Protein AF-A0A938UXB9-F1 (afdb_monomer)

pLDDT: mean 84.14, std 17.18, range [42.06, 98.12]

Mean predicted aligned error: 6.91 Å

Solvent-accessible surface area (backbone atoms only — not comparable to full-atom values): 6652 Å² total; per-residue (Å²): 112,66,73,59,50,44,55,48,51,19,50,46,46,25,49,53,47,43,47,51,35,59,76,69,68,51,52,72,68,53,43,50,50,44,41,55,27,19,51,29,45,16,51,20,39,40,45,45,50,51,41,51,58,50,54,54,49,43,63,76,65,43,94,83,66,59,85,73,70,54,81,80,52,98,43,58,38,66,74,60,34,59,69,54,34,51,52,51,24,50,53,30,34,50,55,28,44,60,67,44,53,92,58,57,74,83,45,46,69,60,46,50,52,41,49,49,54,64,69,55,93,123

Nearest PDB structures (foldseek):
  4llt-assembly1_B  TM=8.461E-01  e=3.048E-04  Roseobacter denitrificans OCh 114
  4lfg-assembly1_B  TM=7.972E-01  e=6.294E-03  Streptococcus uberis 0140J
  2cmr-assembly1_A  TM=6.343E-01  e=7.115E+00  Human immunodeficiency virus 1

Structure (mmCIF, N/CA/C/O backbone):
data_AF-A0A938UXB9-F1
#
_entry.id   AF-A0A938UXB9-F1
#
loop_
_atom_site.group_PDB
_atom_site.id
_atom_site.type_symbol
_atom_site.label_atom_id
_atom_site.label_alt_id
_atom_site.label_comp_id
_atom_site.label_asym_id
_atom_site.label_entity_id
_atom_site.label_seq_id
_atom_site.pdbx_PDB_ins_code
_atom_site.Cartn_x
_atom_site.Cartn_y
_atom_site.Cartn_z
_atom_site.occupancy
_atom_site.B_iso_or_equiv
_atom_site.auth_seq_id
_atom_site.auth_comp_id
_atom_site.auth_asym_id
_atom_site.auth_atom_id
_atom_site.pdbx_PDB_model_num
ATOM 1 N N . VAL A 1 1 ? -0.379 -15.880 -16.384 1.00 42.06 1 VAL A N 1
ATOM 2 C CA . VAL A 1 1 ? 0.008 -16.492 -15.090 1.00 42.06 1 VAL A CA 1
ATOM 3 C C . VAL A 1 1 ? 0.576 -15.440 -14.134 1.00 42.06 1 VAL A C 1
ATOM 5 O O . VAL A 1 1 ? -0.028 -15.255 -13.092 1.00 42.06 1 VAL A O 1
ATOM 8 N N . GLU A 1 2 ? 1.602 -14.653 -14.495 1.00 46.38 2 GLU A N 1
ATOM 9 C CA . GLU A 1 2 ? 2.133 -13.550 -13.644 1.00 46.38 2 GLU A CA 1
ATOM 10 C C . GLU A 1 2 ? 1.107 -12.474 -13.238 1.00 46.38 2 GLU A C 1
ATOM 12 O O . GLU A 1 2 ? 1.076 -12.117 -12.072 1.00 46.38 2 GLU A O 1
ATOM 17 N N . TYR A 1 3 ? 0.20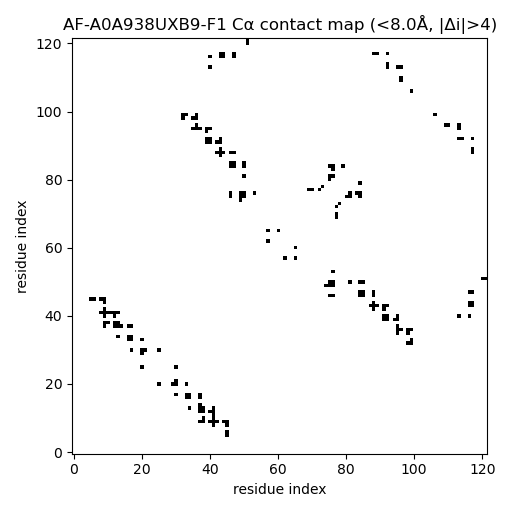7 -12.025 -14.128 1.00 46.22 3 TYR A N 1
ATOM 18 C CA . TYR A 1 3 ? -0.841 -11.037 -13.780 1.00 46.22 3 TYR A CA 1
ATOM 19 C C . TYR A 1 3 ? -1.732 -11.497 -12.609 1.00 46.22 3 TYR A C 1
ATOM 21 O O . TYR A 1 3 ? -2.199 -10.697 -11.804 1.00 46.22 3 TYR A O 1
ATOM 29 N N . ILE A 1 4 ? -1.939 -12.814 -12.490 1.00 49.31 4 ILE A N 1
ATOM 30 C CA . ILE A 1 4 ? -2.654 -13.429 -11.368 1.00 49.31 4 ILE A CA 1
ATOM 31 C C . ILE A 1 4 ? -1.769 -13.441 -10.113 1.00 49.31 4 ILE A C 1
ATOM 33 O O . ILE A 1 4 ? -2.286 -13.254 -9.018 1.00 49.31 4 ILE A O 1
ATOM 37 N N . HIS A 1 5 ? -0.454 -13.649 -10.245 1.00 50.94 5 HIS A N 1
ATOM 38 C CA . HIS A 1 5 ? 0.478 -13.610 -9.114 1.00 50.94 5 HIS A CA 1
ATOM 39 C C . HIS A 1 5 ? 0.600 -12.206 -8.514 1.00 50.94 5 HIS A C 1
ATOM 41 O O . HIS A 1 5 ? 0.479 -12.081 -7.301 1.00 50.94 5 HIS A O 1
ATOM 47 N N . THR A 1 6 ? 0.727 -11.154 -9.327 1.00 50.97 6 THR A N 1
ATOM 48 C CA . THR A 1 6 ? 0.789 -9.770 -8.829 1.00 50.97 6 THR A CA 1
ATOM 49 C C . THR A 1 6 ? -0.492 -9.377 -8.092 1.00 50.97 6 THR A C 1
ATOM 51 O O . THR A 1 6 ? -0.422 -8.930 -6.943 1.00 50.97 6 THR A O 1
ATOM 54 N N . HIS A 1 7 ? -1.669 -9.650 -8.670 1.00 62.12 7 HIS A N 1
ATOM 55 C CA . HIS A 1 7 ? -2.955 -9.389 -8.007 1.00 62.12 7 HIS A CA 1
ATOM 56 C C . HIS A 1 7 ? -3.126 -10.195 -6.710 1.00 62.12 7 HIS A C 1
ATOM 58 O O . HIS A 1 7 ? -3.624 -9.660 -5.719 1.00 62.12 7 HIS A O 1
ATOM 64 N N . LYS A 1 8 ? -2.662 -11.453 -6.678 1.00 75.12 8 LYS A N 1
ATOM 65 C CA . LYS A 1 8 ? -2.673 -12.283 -5.464 1.00 75.12 8 LYS A CA 1
ATOM 66 C C . LYS A 1 8 ? -1.789 -11.707 -4.362 1.00 75.12 8 LYS A C 1
ATOM 68 O O . LYS A 1 8 ? -2.223 -11.699 -3.215 1.00 75.12 8 LYS A O 1
ATOM 73 N N . THR A 1 9 ? -0.593 -11.211 -4.682 1.00 82.06 9 THR A N 1
ATOM 74 C CA . THR A 1 9 ? 0.327 -10.689 -3.660 1.00 82.06 9 THR A CA 1
ATOM 75 C C . THR A 1 9 ? -0.216 -9.423 -3.010 1.00 82.06 9 THR A C 1
ATOM 77 O O . THR A 1 9 ? -0.248 -9.331 -1.785 1.00 82.06 9 THR A O 1
ATOM 80 N N . GLY A 1 10 ? -0.735 -8.485 -3.808 1.00 86.38 10 GLY A N 1
ATOM 81 C CA . GLY A 1 10 ? -1.375 -7.281 -3.264 1.00 86.38 10 GLY A CA 1
ATOM 82 C C . GLY A 1 10 ? -2.591 -7.614 -2.391 1.00 86.38 10 GLY A C 1
ATOM 83 O O . GLY A 1 10 ? -2.735 -7.080 -1.291 1.00 86.38 10 GLY A O 1
ATOM 84 N N . ALA A 1 11 ? -3.424 -8.564 -2.831 1.00 90.00 11 ALA A N 1
ATOM 85 C CA . ALA A 1 11 ? -4.561 -9.041 -2.048 1.00 90.00 11 ALA A CA 1
ATOM 86 C C . ALA A 1 11 ? -4.135 -9.733 -0.741 1.00 90.00 11 ALA A C 1
ATOM 88 O O . ALA A 1 11 ? -4.800 -9.567 0.280 1.00 90.00 11 ALA A O 1
ATOM 89 N N . LEU A 1 12 ? -3.023 -10.476 -0.748 1.00 93.50 12 LEU A N 1
ATOM 90 C CA . LEU A 1 12 ? -2.493 -11.130 0.446 1.00 93.50 12 LEU A CA 1
ATOM 91 C C . LEU A 1 12 ? -1.935 -10.114 1.449 1.00 93.50 12 LEU A C 1
ATOM 93 O O . LEU A 1 12 ? -2.207 -10.243 2.637 1.00 93.50 12 LEU A O 1
ATOM 97 N N . ILE A 1 13 ? -1.232 -9.073 0.989 1.00 93.94 13 ILE A N 1
ATOM 98 C CA . ILE A 1 13 ? -0.787 -7.960 1.846 1.00 93.94 13 ILE A CA 1
ATOM 99 C C . ILE A 1 13 ? -1.997 -7.307 2.524 1.00 93.94 13 ILE A C 1
ATOM 101 O O . ILE A 1 13 ? -2.021 -7.156 3.747 1.00 93.94 13 ILE A O 1
ATOM 105 N N . LEU A 1 14 ? -3.037 -6.985 1.748 1.00 95.25 14 LEU A N 1
ATOM 106 C CA . LEU A 1 14 ? -4.277 -6.428 2.283 1.00 95.25 14 LEU A CA 1
ATOM 107 C C . LEU A 1 14 ? -4.936 -7.366 3.306 1.00 95.25 14 LEU A C 1
ATOM 109 O O . LEU A 1 14 ? -5.365 -6.920 4.373 1.00 95.25 14 LEU A O 1
ATOM 113 N N . ALA A 1 15 ? -5.019 -8.660 2.997 1.00 96.31 15 ALA A N 1
ATOM 114 C CA . ALA A 1 15 ? -5.596 -9.656 3.891 1.00 96.31 15 ALA A CA 1
ATOM 115 C C . ALA A 1 15 ? -4.820 -9.747 5.212 1.00 96.31 1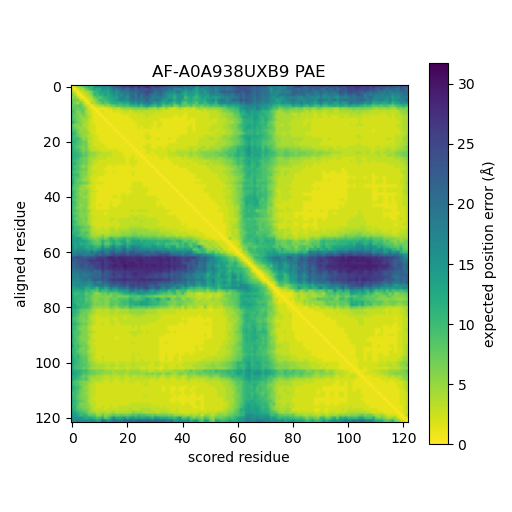5 ALA A C 1
ATOM 117 O O . ALA A 1 15 ? -5.442 -9.744 6.275 1.00 96.31 15 ALA A O 1
ATOM 118 N N . SER A 1 16 ? -3.486 -9.756 5.165 1.00 96.69 16 SER A N 1
ATOM 119 C CA . SER A 1 16 ? -2.620 -9.773 6.349 1.00 96.69 16 SER A CA 1
ATOM 120 C C . SER A 1 16 ? -2.854 -8.554 7.239 1.00 96.69 16 SER A C 1
ATOM 122 O O . SER A 1 16 ? -3.083 -8.703 8.439 1.00 96.69 16 SER A O 1
ATOM 124 N N . VAL A 1 17 ? -2.897 -7.354 6.650 1.00 97.00 17 VAL A N 1
ATOM 125 C CA . VAL A 1 17 ? -3.163 -6.109 7.386 1.00 97.00 17 VAL A CA 1
ATOM 126 C C . VAL A 1 17 ? -4.541 -6.143 8.053 1.00 97.00 17 VAL A C 1
ATOM 128 O O . VAL A 1 17 ? -4.662 -5.906 9.254 1.00 97.00 17 VAL A O 1
ATOM 131 N N . ARG A 1 18 ? -5.592 -6.488 7.299 1.00 97.62 18 ARG A N 1
ATOM 132 C CA . ARG A 1 18 ? -6.965 -6.554 7.830 1.00 97.62 18 ARG A CA 1
ATOM 133 C C . ARG A 1 18 ? -7.114 -7.612 8.919 1.00 97.62 18 ARG A C 1
ATOM 135 O O . ARG A 1 18 ? -7.856 -7.397 9.873 1.00 97.62 18 ARG A O 1
ATOM 142 N N . THR A 1 19 ? -6.418 -8.739 8.782 1.00 97.94 19 THR A N 1
ATOM 143 C CA . THR A 1 19 ? -6.415 -9.809 9.787 1.00 97.94 19 THR A CA 1
ATOM 144 C C . THR A 1 19 ? -5.794 -9.322 11.091 1.00 97.94 19 THR A C 1
ATOM 146 O O . THR A 1 19 ? -6.390 -9.529 12.144 1.00 97.94 19 THR A O 1
ATOM 149 N N . GLY A 1 20 ? -4.669 -8.601 11.027 1.00 96.69 20 GLY A N 1
ATOM 150 C CA . GLY A 1 20 ? -4.040 -7.997 12.204 1.00 96.69 20 GLY A CA 1
ATOM 151 C C . GLY A 1 20 ? -4.979 -7.055 12.960 1.00 96.69 20 GLY A C 1
ATOM 152 O O . GLY A 1 20 ? -5.144 -7.199 14.167 1.00 96.69 20 GLY A O 1
ATOM 153 N N . VAL A 1 21 ? -5.675 -6.160 12.250 1.00 96.62 21 VAL A N 1
ATOM 154 C CA . VAL A 1 21 ? -6.640 -5.236 12.879 1.00 96.62 21 VAL A CA 1
ATOM 155 C C . VAL A 1 21 ? -7.796 -5.983 13.539 1.00 96.62 21 VAL A C 1
ATOM 157 O O . VAL A 1 21 ? -8.167 -5.666 14.667 1.00 96.62 21 VAL A O 1
ATOM 160 N N . LYS A 1 22 ? -8.353 -6.993 12.861 1.00 97.19 22 LYS A N 1
ATOM 161 C CA . LYS A 1 22 ? -9.465 -7.785 13.402 1.00 97.19 22 LYS A CA 1
ATOM 162 C C . LYS 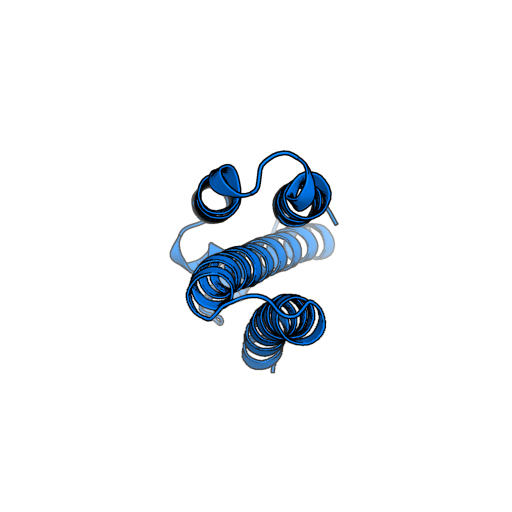A 1 22 ? -9.066 -8.570 14.649 1.00 97.19 22 LYS A C 1
ATOM 164 O O . LYS A 1 22 ? -9.813 -8.572 15.620 1.00 97.19 22 LYS A O 1
ATOM 169 N N . LEU A 1 23 ? -7.904 -9.225 14.630 1.00 97.62 23 LEU A N 1
ATOM 170 C CA . LEU A 1 23 ? -7.400 -9.977 15.783 1.00 97.62 23 LEU A CA 1
ATOM 171 C C . LEU A 1 23 ? -7.007 -9.058 16.945 1.00 97.62 23 LEU A C 1
ATOM 173 O O . LEU A 1 23 ? -7.162 -9.443 18.098 1.00 97.62 23 LEU A O 1
ATOM 177 N N . GLY A 1 24 ? -6.550 -7.840 16.646 1.00 95.38 24 GLY A N 1
ATOM 178 C CA . GLY A 1 24 ? -6.260 -6.805 17.637 1.00 95.38 24 GLY A CA 1
ATOM 179 C C . GLY A 1 24 ? -7.494 -6.094 18.203 1.00 95.38 24 GLY A C 1
ATOM 180 O O . GLY A 1 24 ? -7.335 -5.196 19.022 1.00 95.38 24 GLY A O 1
ATOM 181 N N . GLY A 1 25 ? -8.711 -6.455 17.777 1.00 95.44 25 GLY A N 1
ATOM 182 C CA . GLY A 1 25 ? -9.948 -5.840 18.268 1.00 95.44 25 GLY A CA 1
ATOM 183 C C . GLY A 1 25 ? -10.171 -4.396 17.802 1.00 95.44 25 GLY A C 1
ATOM 184 O O . GLY A 1 25 ? -10.869 -3.644 18.477 1.00 95.44 25 GLY A O 1
ATOM 185 N N . GLY A 1 26 ? -9.578 -3.989 16.674 1.00 95.31 26 GLY A N 1
ATOM 186 C CA . GLY A 1 26 ? -9.762 -2.644 16.121 1.00 95.31 26 GLY A CA 1
ATOM 187 C C . GLY A 1 26 ? -11.202 -2.375 15.666 1.00 95.31 26 GLY A C 1
ATOM 188 O O . GLY A 1 26 ? -11.909 -3.294 15.247 1.00 95.31 26 GLY A O 1
ATOM 189 N N . SER A 1 27 ? -11.625 -1.107 15.721 1.00 97.25 27 SER A N 1
ATOM 190 C CA . SER A 1 27 ? -12.960 -0.690 15.271 1.00 97.25 27 SER A CA 1
ATOM 191 C C . SER A 1 27 ? -13.110 -0.767 13.747 1.00 97.25 27 SER A C 1
ATOM 193 O O . SER A 1 27 ? -12.127 -0.924 13.013 1.00 97.25 27 SER A O 1
ATOM 195 N N . ASP A 1 28 ? -14.334 -0.600 13.245 1.00 96.94 28 ASP A N 1
ATOM 196 C CA . ASP A 1 28 ? -14.592 -0.540 11.803 1.00 96.94 28 ASP A CA 1
ATOM 197 C C . ASP A 1 28 ? -13.904 0.666 11.140 1.00 96.94 28 ASP A C 1
ATOM 199 O O . ASP A 1 28 ? -13.412 0.564 10.011 1.00 96.94 28 ASP A O 1
ATOM 203 N N . GLU A 1 29 ? -13.786 1.796 11.843 1.00 96.81 29 GLU A N 1
ATOM 204 C CA . GLU A 1 29 ? -13.021 2.957 11.380 1.00 96.81 29 GLU A CA 1
ATOM 205 C C . GLU A 1 29 ? -11.530 2.631 11.271 1.00 96.81 29 GLU A C 1
ATOM 207 O O . GLU A 1 29 ? -10.911 2.926 10.244 1.00 96.81 29 GLU A O 1
ATOM 212 N N . THR A 1 30 ? -10.955 1.970 12.284 1.00 96.62 30 THR A N 1
ATOM 213 C CA . THR A 1 30 ? -9.568 1.488 12.227 1.00 96.62 30 THR A CA 1
ATOM 214 C C . THR A 1 30 ? -9.389 0.524 11.058 1.00 96.62 30 THR A C 1
ATOM 216 O O . THR A 1 30 ? -8.486 0.697 10.239 1.00 96.62 30 THR A O 1
ATOM 219 N N . LEU A 1 31 ? -10.290 -0.448 10.903 1.00 97.75 31 LEU A N 1
ATOM 220 C CA . LEU A 1 31 ? -10.244 -1.409 9.805 1.00 97.75 31 LEU A CA 1
ATOM 221 C C . LEU A 1 31 ? -10.289 -0.716 8.441 1.00 97.75 31 LEU A C 1
ATOM 223 O O . LEU A 1 31 ? -9.564 -1.126 7.533 1.00 97.75 31 LEU A O 1
ATOM 227 N N . LYS A 1 32 ? -11.088 0.343 8.285 1.00 97.69 32 LYS A N 1
ATOM 228 C CA . LYS A 1 32 ? -11.171 1.122 7.045 1.00 97.69 32 LYS A CA 1
ATOM 229 C C . LYS A 1 32 ? -9.859 1.840 6.726 1.00 97.69 32 LYS A C 1
ATOM 231 O O . LYS A 1 32 ? -9.403 1.776 5.584 1.00 97.69 32 LYS A O 1
ATOM 236 N N . VAL A 1 33 ? -9.226 2.476 7.714 1.00 97.62 33 VAL A N 1
ATOM 237 C CA . VAL A 1 33 ? -7.934 3.154 7.509 1.00 97.62 33 VAL A CA 1
ATOM 238 C C . VAL A 1 33 ? -6.854 2.153 7.100 1.00 97.62 33 VAL A C 1
ATOM 240 O O . VAL A 1 33 ? -6.172 2.344 6.091 1.00 97.62 33 VAL A O 1
ATOM 243 N N . PHE A 1 34 ? -6.750 1.040 7.822 1.00 97.88 34 PHE A N 1
ATOM 244 C CA . PHE A 1 34 ? -5.747 0.010 7.556 1.00 97.88 34 PHE A CA 1
ATOM 245 C C . PHE A 1 34 ? -6.022 -0.767 6.261 1.00 97.88 34 PHE A C 1
ATOM 247 O O . PHE A 1 34 ? -5.085 -1.175 5.579 1.00 97.88 34 PHE A O 1
ATOM 254 N N . THR A 1 35 ? -7.288 -0.909 5.855 1.00 97.50 35 THR A N 1
ATOM 255 C CA . THR A 1 35 ? -7.655 -1.406 4.516 1.00 97.50 35 THR A CA 1
ATOM 256 C C . THR A 1 35 ? -7.079 -0.482 3.443 1.00 97.50 35 THR A C 1
ATOM 258 O O . THR A 1 35 ? -6.365 -0.944 2.557 1.00 97.50 35 THR A O 1
ATOM 261 N N . GLY A 1 36 ? -7.288 0.831 3.578 1.00 97.25 36 GLY A N 1
ATOM 262 C CA . GLY A 1 36 ? -6.745 1.814 2.642 1.00 97.25 36 GLY A CA 1
ATOM 263 C C . GLY A 1 36 ? -5.213 1.880 2.627 1.00 97.25 36 GLY A C 1
ATOM 264 O O . GLY A 1 36 ? -4.639 2.213 1.589 1.00 97.25 36 GLY A O 1
ATOM 265 N N . TYR A 1 37 ? -4.543 1.580 3.743 1.00 98.06 37 TYR A N 1
ATOM 266 C CA . TYR A 1 37 ? -3.090 1.374 3.785 1.00 98.06 37 TYR A CA 1
ATOM 267 C C . TYR A 1 37 ? -2.696 0.114 2.995 1.00 98.06 37 TYR A C 1
ATOM 269 O O . TYR A 1 37 ? -1.885 0.197 2.073 1.00 98.06 37 TYR A O 1
ATOM 277 N N . GLY A 1 38 ? -3.315 -1.032 3.298 1.00 96.56 38 GLY A N 1
ATOM 278 C CA . GLY A 1 38 ? -2.994 -2.319 2.675 1.00 96.56 38 GLY A CA 1
ATOM 279 C C . GLY A 1 38 ? -3.206 -2.331 1.160 1.00 96.56 38 GLY A C 1
ATOM 280 O O . GLY A 1 38 ? -2.382 -2.880 0.437 1.00 96.56 38 GLY A O 1
ATOM 28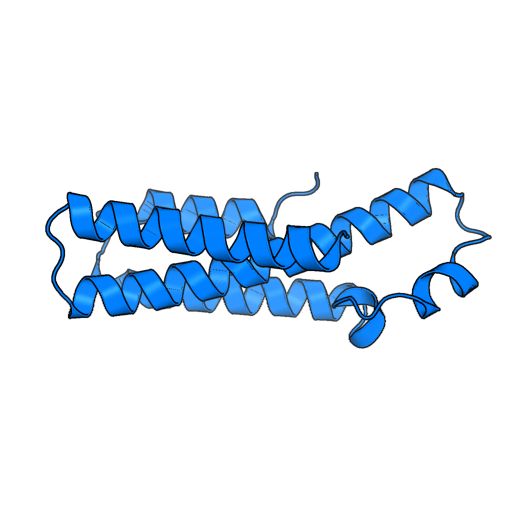1 N N . GLU A 1 39 ? -4.255 -1.672 0.662 1.00 95.75 39 GLU A N 1
ATOM 282 C CA . GLU A 1 39 ? -4.515 -1.520 -0.777 1.00 95.75 39 GLU A CA 1
ATOM 283 C C . GLU A 1 39 ? -3.402 -0.738 -1.486 1.00 95.75 39 GLU A C 1
ATOM 285 O O . GLU A 1 39 ? -2.904 -1.165 -2.529 1.00 95.75 39 GLU A O 1
ATOM 290 N N . LYS A 1 40 ? -2.974 0.391 -0.906 1.00 97.00 40 LYS A N 1
ATOM 291 C CA . LYS A 1 40 ? -1.919 1.235 -1.487 1.00 97.00 40 LYS A CA 1
ATOM 292 C C . LYS A 1 40 ? -0.571 0.529 -1.488 1.00 97.00 40 LYS A C 1
ATOM 294 O O . LYS A 1 40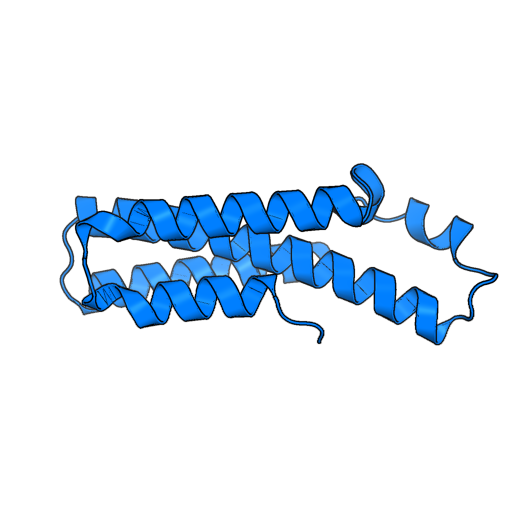 ? 0.120 0.559 -2.502 1.00 97.00 40 LYS A O 1
ATOM 299 N N . ILE A 1 41 ? -0.214 -0.123 -0.382 1.00 96.69 41 ILE A N 1
ATOM 300 C CA . ILE A 1 41 ? 1.047 -0.864 -0.275 1.00 96.69 41 ILE A CA 1
ATOM 301 C C . ILE A 1 41 ? 1.036 -2.114 -1.153 1.00 96.69 41 ILE A C 1
ATOM 303 O O . ILE A 1 41 ? 2.030 -2.396 -1.816 1.00 96.69 41 ILE A O 1
ATOM 307 N N . GLY A 1 42 ? -0.093 -2.819 -1.233 1.00 94.38 42 GLY A N 1
ATOM 308 C CA . GLY A 1 42 ? -0.258 -3.947 -2.144 1.00 94.38 42 GLY A CA 1
ATOM 309 C C . GLY A 1 42 ? -0.060 -3.549 -3.607 1.00 94.38 42 GLY A C 1
ATOM 310 O O . GLY A 1 42 ? 0.633 -4.251 -4.340 1.00 94.38 42 GLY A O 1
ATOM 311 N N . LEU A 1 43 ? -0.605 -2.402 -4.025 1.00 93.31 43 LEU A N 1
ATOM 312 C CA . LEU A 1 43 ? -0.388 -1.873 -5.372 1.00 93.31 43 LEU A CA 1
ATOM 313 C C . LEU A 1 43 ? 1.058 -1.400 -5.584 1.00 93.31 43 LEU A C 1
ATOM 315 O O . LEU A 1 43 ? 1.659 -1.721 -6.605 1.00 93.31 43 LEU A O 1
ATOM 319 N N . ALA A 1 44 ? 1.638 -0.678 -4.621 1.00 94.19 44 ALA A N 1
ATOM 320 C CA . ALA A 1 44 ? 3.029 -0.233 -4.700 1.00 94.19 44 ALA A CA 1
ATOM 321 C C . ALA A 1 44 ? 3.994 -1.420 -4.844 1.00 94.19 44 ALA A C 1
ATOM 323 O O . ALA A 1 44 ? 4.898 -1.371 -5.674 1.00 94.19 44 ALA A O 1
ATOM 324 N N . PHE A 1 45 ? 3.751 -2.513 -4.112 1.00 92.75 45 PHE A N 1
ATOM 325 C CA . PHE A 1 45 ? 4.515 -3.752 -4.237 1.00 92.75 45 PHE A CA 1
ATOM 326 C C . PHE A 1 45 ? 4.483 -4.297 -5.668 1.00 92.75 45 PHE A C 1
ATOM 328 O O . PHE A 1 45 ? 5.534 -4.613 -6.214 1.00 92.75 45 PHE A O 1
ATOM 335 N N . GLN A 1 46 ? 3.300 -4.380 -6.287 1.00 90.44 46 GLN A N 1
ATOM 336 C CA . GLN A 1 46 ? 3.158 -4.878 -7.662 1.00 90.44 46 GLN A CA 1
ATOM 337 C C . GLN A 1 46 ? 3.920 -4.009 -8.664 1.00 90.44 46 GLN A C 1
ATOM 339 O O . GLN A 1 46 ? 4.588 -4.540 -9.544 1.00 90.44 46 GLN A O 1
ATOM 344 N N . ILE A 1 47 ? 3.852 -2.683 -8.513 1.00 90.94 47 ILE A N 1
ATOM 345 C CA . ILE A 1 47 ? 4.568 -1.747 -9.386 1.00 90.94 47 ILE A CA 1
ATOM 346 C C . ILE A 1 47 ? 6.081 -1.947 -9.263 1.00 90.94 47 ILE A C 1
ATOM 348 O O . ILE A 1 47 ? 6.772 -2.025 -10.275 1.00 90.94 47 ILE A O 1
ATOM 352 N N . VAL A 1 48 ? 6.598 -2.047 -8.037 1.00 91.75 48 VAL A N 1
ATOM 353 C CA . VAL A 1 48 ? 8.031 -2.259 -7.788 1.00 91.75 48 VAL A CA 1
ATOM 354 C C . VAL A 1 48 ? 8.477 -3.618 -8.320 1.00 91.75 48 VAL A C 1
ATOM 356 O O . VAL A 1 48 ? 9.520 -3.708 -8.954 1.00 91.75 48 VAL A O 1
ATOM 359 N N . ASP A 1 49 ? 7.679 -4.666 -8.117 1.00 89.12 49 ASP A N 1
ATOM 360 C CA . ASP A 1 49 ? 7.959 -6.002 -8.648 1.00 89.12 49 ASP A CA 1
ATOM 361 C C . ASP A 1 49 ? 8.019 -6.005 -10.183 1.00 89.12 49 ASP A C 1
ATOM 363 O O . ASP A 1 49 ? 8.948 -6.552 -10.774 1.00 89.12 49 ASP A O 1
ATOM 367 N N . ASP A 1 50 ? 7.080 -5.324 -10.845 1.00 86.81 50 ASP A N 1
ATOM 368 C CA . ASP A 1 50 ? 7.090 -5.151 -12.299 1.00 86.81 50 ASP A CA 1
ATOM 369 C C . ASP A 1 50 ? 8.347 -4.401 -12.781 1.00 86.81 50 ASP A C 1
ATOM 371 O O . ASP A 1 50 ? 8.907 -4.767 -13.817 1.00 86.81 50 ASP A O 1
ATOM 375 N N . ILE A 1 51 ? 8.800 -3.375 -12.045 1.00 87.94 51 ILE A N 1
ATOM 376 C CA . ILE A 1 51 ? 10.039 -2.633 -12.343 1.00 87.94 51 ILE A CA 1
ATOM 377 C C . ILE A 1 51 ? 11.256 -3.558 -12.234 1.00 87.94 51 ILE A C 1
ATOM 379 O O . ILE A 1 51 ? 12.009 -3.674 -13.200 1.00 87.94 51 ILE A O 1
ATOM 383 N N . LEU A 1 52 ? 11.415 -4.265 -11.112 1.00 86.81 52 LEU A N 1
ATOM 384 C CA . LEU A 1 52 ? 12.553 -5.164 -10.878 1.00 86.81 52 LEU A CA 1
ATOM 385 C C . LEU A 1 52 ? 12.599 -6.301 -11.907 1.00 86.81 52 LEU A C 1
ATOM 387 O O . LEU A 1 52 ? 13.654 -6.626 -12.449 1.00 86.81 52 LEU A O 1
ATOM 391 N N . ASN A 1 53 ? 11.438 -6.861 -12.256 1.00 84.12 53 ASN A N 1
ATOM 392 C CA . ASN A 1 53 ? 11.323 -7.881 -13.297 1.00 84.12 53 ASN A CA 1
ATOM 393 C C . ASN A 1 53 ? 11.759 -7.373 -14.677 1.00 84.12 53 ASN A C 1
ATOM 395 O O . ASN A 1 53 ? 12.248 -8.149 -15.502 1.00 84.12 53 ASN A O 1
ATOM 399 N N . VAL A 1 54 ? 11.521 -6.095 -14.965 1.00 81.94 54 VAL A N 1
ATOM 400 C CA . VAL A 1 54 ? 11.914 -5.441 -16.213 1.00 81.94 54 VAL A CA 1
ATOM 401 C C . VAL A 1 54 ? 13.416 -5.156 -16.232 1.00 81.94 54 VAL A C 1
ATOM 403 O O . VAL A 1 54 ? 14.087 -5.523 -17.199 1.00 81.94 54 VAL A O 1
ATOM 406 N N . GLU A 1 55 ? 13.938 -4.540 -15.173 1.00 82.88 55 GLU A N 1
ATOM 407 C CA . GLU A 1 55 ? 15.351 -4.171 -15.042 1.00 82.88 55 GLU A CA 1
ATOM 408 C C . GLU A 1 55 ? 16.243 -5.428 -15.044 1.00 82.88 55 GLU A C 1
ATOM 410 O O . GLU A 1 55 ? 17.180 -5.514 -15.840 1.00 82.88 55 GLU A O 1
ATOM 415 N N . GLY A 1 56 ? 15.877 -6.470 -14.286 1.00 80.19 56 GLY A N 1
ATOM 416 C CA . GLY A 1 56 ? 16.624 -7.733 -14.245 1.00 80.19 56 GLY A CA 1
ATOM 417 C C . GLY A 1 56 ? 16.629 -8.501 -15.574 1.00 80.19 56 GLY A C 1
ATOM 418 O O . GLY A 1 56 ? 17.633 -9.108 -15.946 1.00 80.19 56 GLY A O 1
ATOM 419 N N . LYS A 1 57 ? 15.544 -8.444 -16.363 1.00 72.00 57 LYS A N 1
ATOM 420 C CA . LYS A 1 57 ? 15.525 -9.037 -17.718 1.00 72.00 57 LYS A CA 1
ATOM 421 C C . LYS A 1 57 ? 16.443 -8.290 -18.682 1.00 72.00 57 LYS A C 1
ATOM 423 O O . LYS A 1 57 ? 17.073 -8.930 -19.521 1.00 72.00 57 LYS A O 1
ATOM 428 N N . ALA A 1 58 ? 16.509 -6.962 -18.581 1.00 68.81 58 ALA A N 1
ATOM 429 C CA . ALA A 1 58 ? 17.392 -6.150 -19.415 1.00 68.81 58 ALA A CA 1
ATOM 430 C C . ALA A 1 58 ? 18.875 -6.431 -19.121 1.00 68.81 58 ALA A C 1
ATOM 432 O O . ALA A 1 58 ? 19.688 -6.457 -20.046 1.00 68.81 58 ALA A O 1
ATOM 433 N N . GLU A 1 59 ? 19.216 -6.691 -17.858 1.00 69.69 59 GLU A N 1
ATOM 434 C CA . GLU A 1 59 ? 20.565 -7.089 -17.452 1.00 69.69 59 GLU A CA 1
ATOM 435 C C . GLU A 1 59 ? 20.937 -8.485 -17.978 1.00 69.69 59 GLU A C 1
ATOM 437 O O . GLU A 1 59 ? 21.986 -8.651 -18.602 1.00 69.69 59 GLU A O 1
ATOM 442 N N . LEU A 1 60 ? 20.041 -9.470 -17.828 1.00 63.28 60 LEU A N 1
ATOM 443 C CA . LEU A 1 60 ? 20.263 -10.853 -18.275 1.00 63.28 60 LEU A CA 1
ATOM 444 C C . LEU A 1 60 ? 20.383 -11.006 -19.800 1.00 63.28 60 LEU A C 1
ATOM 446 O O . LEU A 1 60 ? 21.105 -11.881 -20.275 1.00 63.28 60 LEU A O 1
ATOM 450 N N . LEU A 1 61 ? 19.661 -10.194 -20.576 1.00 59.94 61 LEU A N 1
ATOM 451 C CA . LEU A 1 61 ? 19.609 -10.313 -22.040 1.00 59.94 61 LEU A CA 1
ATOM 452 C C . LEU A 1 61 ? 20.711 -9.527 -22.769 1.00 59.94 61 LEU A C 1
ATOM 454 O O . LEU A 1 61 ? 20.848 -9.660 -23.988 1.00 59.94 61 LEU A O 1
ATOM 458 N N . GLY A 1 62 ? 21.502 -8.733 -22.039 1.00 53.03 62 GLY A N 1
ATOM 459 C CA . GLY A 1 62 ? 22.428 -7.765 -22.618 1.00 53.03 62 GLY A CA 1
ATOM 460 C C . GLY A 1 62 ? 21.676 -6.607 -23.288 1.00 53.03 62 GLY A C 1
ATOM 461 O O . GLY A 1 62 ? 20.628 -6.789 -23.904 1.00 53.03 62 GLY A O 1
ATOM 462 N N . LYS A 1 63 ? 22.223 -5.389 -23.185 1.00 51.97 63 LYS A N 1
ATOM 463 C CA . LYS A 1 63 ? 21.607 -4.089 -23.547 1.00 51.97 63 LYS A CA 1
ATOM 464 C C . LYS A 1 63 ? 20.956 -3.964 -24.947 1.00 51.97 63 LYS A C 1
ATOM 466 O O . LYS A 1 63 ? 20.364 -2.927 -25.231 1.00 51.97 63 LYS A O 1
ATOM 471 N N . SER A 1 64 ? 21.048 -4.966 -25.819 1.00 47.47 64 SER A N 1
ATOM 472 C CA . SER A 1 64 ? 20.780 -4.863 -27.259 1.00 47.47 64 SER A CA 1
ATOM 473 C C . SER A 1 64 ? 19.456 -5.473 -27.744 1.00 47.47 64 SER A C 1
ATOM 475 O O . SER A 1 64 ? 19.055 -5.167 -28.860 1.00 47.47 64 SER A O 1
ATOM 477 N N . THR A 1 65 ? 18.775 -6.339 -26.981 1.00 47.81 65 THR A N 1
ATOM 478 C CA . THR A 1 65 ? 17.618 -7.117 -27.502 1.00 47.81 65 THR A CA 1
ATOM 479 C C . THR A 1 65 ? 16.262 -6.760 -26.877 1.00 47.81 65 THR A C 1
ATOM 481 O O . THR A 1 65 ? 15.239 -7.348 -27.224 1.00 47.81 65 THR A O 1
ATOM 484 N N . GLY A 1 66 ? 16.217 -5.772 -25.978 1.00 49.81 66 GLY A N 1
ATOM 485 C CA . GLY A 1 66 ? 1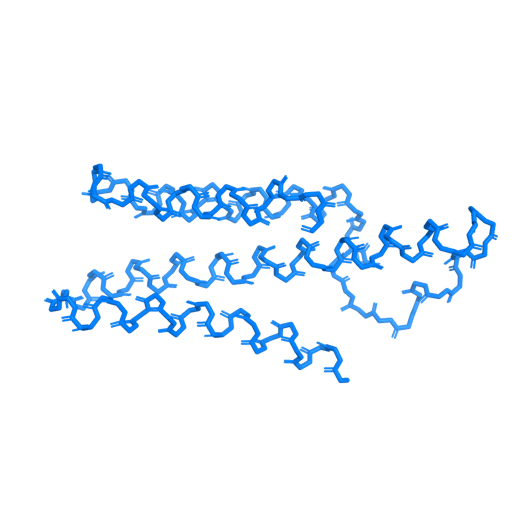5.043 -5.503 -25.140 1.00 49.81 66 GLY A CA 1
ATOM 486 C C . GLY A 1 66 ? 13.804 -4.955 -25.859 1.00 49.81 66 GLY A C 1
ATOM 487 O O . GLY A 1 66 ? 12.701 -5.150 -25.361 1.00 49.81 66 GLY A O 1
ATOM 488 N N . SER A 1 67 ? 13.933 -4.300 -27.018 1.00 50.88 67 SER A N 1
ATOM 489 C CA . SER A 1 67 ? 12.870 -3.438 -27.574 1.00 50.88 67 SER A CA 1
ATOM 490 C C . SER A 1 67 ? 11.574 -4.153 -27.982 1.00 50.88 67 SER A C 1
ATOM 492 O O . SER A 1 67 ? 10.511 -3.530 -27.955 1.00 50.88 67 SER A O 1
ATOM 494 N N . ASP A 1 68 ? 11.627 -5.448 -28.311 1.00 46.81 68 ASP A N 1
ATOM 495 C CA . ASP A 1 68 ? 10.461 -6.185 -28.825 1.00 46.81 68 ASP A CA 1
ATOM 496 C C . ASP A 1 68 ? 9.747 -7.066 -27.785 1.00 46.81 68 ASP A C 1
ATOM 498 O O . ASP A 1 68 ? 8.593 -7.453 -27.992 1.00 46.81 68 ASP A O 1
ATOM 502 N N . LEU A 1 69 ? 10.359 -7.330 -26.623 1.00 50.16 69 LEU A N 1
ATOM 503 C CA . LEU A 1 69 ? 9.741 -8.139 -25.559 1.00 50.16 69 LEU A CA 1
ATOM 504 C C . LEU A 1 69 ? 8.826 -7.334 -24.620 1.00 50.16 69 LEU A C 1
ATOM 506 O O . LEU A 1 69 ? 7.935 -7.915 -23.997 1.00 50.16 69 LEU A O 1
ATOM 510 N N . PHE A 1 70 ? 8.973 -6.006 -24.565 1.00 51.53 70 PHE A N 1
ATOM 511 C CA . PHE A 1 70 ? 8.117 -5.129 -23.751 1.00 51.53 70 PHE A CA 1
ATOM 512 C C . PHE A 1 70 ? 6.665 -5.057 -24.238 1.00 51.53 70 PHE A C 1
ATOM 514 O O . PHE A 1 70 ? 5.752 -4.845 -23.445 1.00 51.53 70 PHE A O 1
ATOM 521 N N . LYS A 1 71 ? 6.419 -5.270 -25.535 1.00 48.06 71 LYS A N 1
ATOM 522 C CA . LYS A 1 71 ? 5.127 -4.968 -26.176 1.00 48.06 71 LYS A CA 1
ATOM 523 C C . LYS A 1 71 ? 4.022 -6.008 -25.957 1.00 48.06 71 LYS A C 1
ATOM 525 O O . LYS A 1 71 ? 2.919 -5.824 -26.462 1.00 48.06 71 LYS A O 1
ATOM 530 N N . LYS A 1 72 ? 4.277 -7.106 -25.232 1.00 47.19 72 LYS A N 1
ATOM 531 C CA . LYS A 1 72 ? 3.293 -8.198 -25.060 1.00 47.19 72 LYS A CA 1
ATOM 532 C C . LYS A 1 72 ? 2.632 -8.284 -23.681 1.00 47.19 72 LYS A C 1
ATOM 534 O O . LYS A 1 72 ? 1.782 -9.151 -23.492 1.00 47.19 72 LYS A O 1
ATOM 539 N N . LYS A 1 73 ? 2.977 -7.421 -22.720 1.00 54.41 73 LYS A N 1
ATOM 540 C CA . LYS A 1 73 ? 2.358 -7.421 -21.383 1.00 54.41 73 LYS A CA 1
ATOM 541 C C . LYS A 1 73 ? 2.075 -5.990 -20.941 1.00 54.41 73 LYS A C 1
ATOM 543 O O . LYS A 1 73 ? 2.999 -5.200 -20.873 1.00 54.41 73 LYS A O 1
ATOM 548 N N . ALA A 1 74 ? 0.819 -5.684 -20.621 1.00 61.06 74 ALA A N 1
ATOM 549 C CA . ALA A 1 74 ? 0.427 -4.411 -20.020 1.00 61.06 74 ALA A CA 1
ATOM 550 C C . ALA A 1 74 ? 0.817 -4.389 -18.528 1.00 61.06 74 ALA A C 1
ATOM 552 O O . ALA A 1 74 ? -0.000 -4.693 -17.662 1.00 61.06 74 ALA A O 1
ATOM 553 N N . THR A 1 75 ? 2.086 -4.103 -18.240 1.00 69.81 75 THR A N 1
ATOM 554 C CA . THR A 1 75 ? 2.609 -3.811 -16.892 1.00 69.81 75 THR A CA 1
ATOM 555 C C . THR A 1 75 ? 2.752 -2.303 -16.694 1.00 69.81 75 THR A C 1
ATOM 557 O O . THR A 1 75 ? 2.815 -1.553 -17.673 1.00 69.81 75 THR A O 1
ATOM 560 N N . TYR A 1 76 ? 2.840 -1.834 -15.447 1.00 73.00 76 TYR A N 1
ATOM 561 C CA . TYR A 1 76 ? 3.008 -0.399 -15.164 1.00 73.00 76 TYR A CA 1
ATOM 562 C C . TYR A 1 76 ? 4.200 0.229 -15.919 1.00 73.00 76 TYR A C 1
ATOM 564 O O . TYR A 1 76 ? 3.980 1.207 -16.641 1.00 73.00 76 TYR A O 1
ATOM 572 N N . PRO A 1 77 ? 5.413 -0.366 -15.898 1.00 77.38 77 PRO A N 1
ATOM 573 C CA . PRO A 1 77 ? 6.557 0.163 -16.644 1.00 77.38 77 PRO A CA 1
ATOM 574 C C . PRO A 1 77 ? 6.368 0.161 -18.162 1.00 77.38 77 PRO A C 1
ATOM 576 O O . PRO A 1 77 ? 6.871 1.052 -18.837 1.00 77.38 77 PRO A O 1
ATOM 579 N N . SER A 1 78 ? 5.628 -0.809 -18.711 1.00 75.44 78 SER A N 1
ATOM 580 C CA . SER A 1 78 ? 5.348 -0.863 -20.155 1.00 75.44 78 SER A CA 1
ATOM 581 C C . SER A 1 78 ? 4.397 0.246 -20.628 1.00 75.44 78 SER A C 1
ATOM 583 O O . SER A 1 78 ? 4.437 0.618 -21.798 1.00 75.44 78 SER A O 1
ATOM 585 N N . LEU A 1 79 ? 3.551 0.767 -19.728 1.00 76.75 79 LEU A N 1
ATOM 586 C CA . LEU A 1 79 ? 2.542 1.787 -20.025 1.00 76.75 79 LEU A CA 1
ATOM 587 C C . LEU A 1 79 ? 3.022 3.204 -19.686 1.00 76.75 79 LEU A C 1
ATOM 589 O O . LEU A 1 79 ? 2.764 4.130 -20.448 1.00 76.75 79 LEU A O 1
ATOM 593 N N . LEU A 1 80 ? 3.691 3.375 -18.542 1.00 76.88 80 LEU A N 1
ATOM 594 C CA . LEU A 1 80 ? 4.082 4.683 -17.997 1.00 76.88 80 LEU A CA 1
ATOM 595 C C . LEU A 1 80 ? 5.588 4.963 -18.088 1.00 76.88 80 LEU A C 1
ATOM 597 O O . LEU A 1 80 ? 6.017 6.084 -17.834 1.00 76.88 80 LEU A O 1
ATOM 601 N N . GLY A 1 81 ? 6.399 3.956 -18.416 1.00 85.81 81 GLY A N 1
ATOM 602 C CA . GLY A 1 81 ? 7.848 4.014 -18.245 1.00 85.81 81 GLY A CA 1
ATOM 603 C C . GLY A 1 81 ? 8.286 3.713 -16.807 1.00 85.81 81 GLY A C 1
ATOM 604 O O . GLY A 1 81 ? 7.487 3.726 -15.865 1.00 85.81 81 GLY A O 1
ATOM 605 N N . ILE A 1 82 ? 9.575 3.401 -16.638 1.00 87.69 82 ILE A N 1
ATOM 606 C CA . ILE A 1 82 ? 10.162 2.992 -15.349 1.00 87.69 82 ILE A CA 1
ATOM 607 C C . ILE A 1 82 ? 10.136 4.141 -14.336 1.00 87.69 82 ILE A C 1
ATOM 609 O O . ILE A 1 82 ? 9.678 3.946 -13.212 1.00 87.69 82 ILE A O 1
ATOM 613 N N . GLU A 1 83 ? 10.590 5.333 -14.730 1.00 89.19 83 GLU A N 1
ATOM 614 C CA . GLU A 1 83 ? 10.670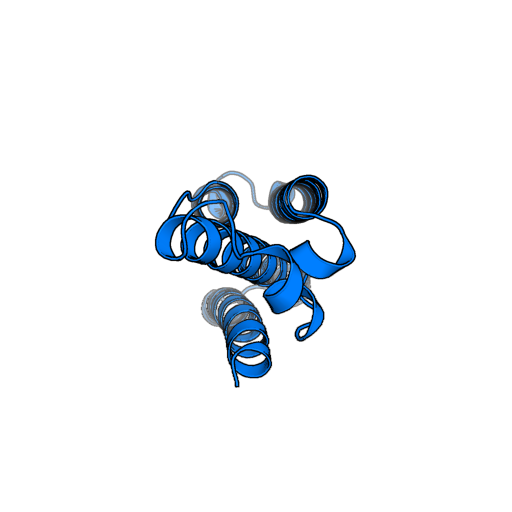 6.495 -13.833 1.00 89.19 83 GLU A CA 1
ATOM 615 C C . GLU A 1 83 ? 9.298 6.861 -13.262 1.00 89.19 83 GLU A C 1
ATOM 617 O O . GLU A 1 83 ? 9.134 6.983 -12.046 1.00 89.19 83 GLU A O 1
ATOM 622 N N . GLU A 1 84 ? 8.281 6.922 -14.120 1.00 89.38 84 GLU A N 1
ATOM 623 C CA . GLU A 1 84 ? 6.940 7.328 -13.704 1.00 89.38 84 GLU A CA 1
ATOM 624 C C . GLU A 1 84 ? 6.207 6.228 -12.930 1.00 89.38 84 GLU A C 1
ATOM 626 O O . GLU A 1 84 ? 5.445 6.514 -12.003 1.00 89.38 84 GLU A O 1
ATOM 631 N N . SER A 1 85 ? 6.530 4.960 -13.198 1.00 90.19 85 SER A N 1
ATOM 632 C CA . SER A 1 85 ? 6.118 3.843 -12.340 1.00 90.19 85 SER A CA 1
ATOM 633 C C . SER A 1 85 ? 6.744 3.948 -10.943 1.00 90.19 85 SER A C 1
ATOM 635 O O . SER A 1 85 ? 6.048 3.786 -9.939 1.00 90.19 85 SER A O 1
ATOM 637 N N . ARG A 1 86 ? 8.036 4.288 -10.847 1.00 92.75 86 ARG A N 1
ATOM 638 C CA . ARG A 1 86 ? 8.744 4.452 -9.566 1.00 92.75 86 ARG A CA 1
ATOM 639 C C . ARG A 1 86 ? 8.171 5.617 -8.759 1.00 92.75 86 ARG A C 1
ATOM 641 O O . ARG A 1 86 ? 7.888 5.468 -7.570 1.00 92.75 86 ARG A O 1
ATOM 648 N N . LYS A 1 87 ? 7.904 6.748 -9.416 1.00 95.44 87 LYS A N 1
ATOM 649 C CA . LYS A 1 87 ? 7.212 7.892 -8.810 1.00 95.44 87 LYS A CA 1
ATOM 650 C C . LYS A 1 87 ? 5.830 7.502 -8.292 1.00 95.44 87 LYS A C 1
ATOM 652 O O . LYS A 1 87 ? 5.498 7.816 -7.149 1.00 95.44 87 LYS A O 1
ATOM 657 N N . ARG A 1 88 ? 5.055 6.748 -9.079 1.00 94.94 88 ARG A N 1
ATOM 658 C CA . ARG A 1 88 ? 3.730 6.275 -8.666 1.00 94.94 88 ARG A CA 1
ATOM 659 C C . ARG A 1 88 ? 3.784 5.387 -7.420 1.00 94.94 88 ARG A C 1
ATOM 661 O O . ARG A 1 88 ? 2.951 5.547 -6.528 1.00 94.94 88 ARG A O 1
ATOM 668 N N . ALA A 1 89 ? 4.758 4.482 -7.328 1.00 95.31 89 ALA A N 1
ATOM 669 C CA . ALA A 1 89 ? 4.975 3.680 -6.123 1.00 95.31 89 ALA A CA 1
ATOM 670 C C . ALA A 1 89 ? 5.314 4.562 -4.903 1.00 95.31 89 ALA A C 1
ATOM 672 O O . ALA A 1 89 ? 4.757 4.361 -3.822 1.00 95.31 89 ALA A O 1
ATOM 673 N N . GLY A 1 90 ? 6.147 5.592 -5.091 1.00 97.31 90 GLY A N 1
ATOM 674 C CA . GLY A 1 90 ? 6.474 6.579 -4.057 1.00 97.31 90 GLY A CA 1
ATOM 675 C C . GLY A 1 90 ? 5.260 7.369 -3.551 1.00 97.31 90 GLY A C 1
ATOM 676 O O . GLY A 1 90 ? 5.087 7.532 -2.342 1.00 97.31 90 GLY A O 1
ATOM 677 N N . GLU A 1 91 ? 4.374 7.808 -4.448 1.00 97.94 91 GLU A N 1
ATOM 678 C CA . GLU A 1 91 ? 3.117 8.485 -4.089 1.00 97.94 91 GLU A CA 1
ATOM 679 C C . GLU A 1 91 ? 2.190 7.583 -3.264 1.00 97.94 91 GLU A C 1
ATOM 681 O O . GLU A 1 91 ? 1.620 8.022 -2.261 1.00 97.94 91 GLU A O 1
ATOM 686 N N . LEU A 1 92 ? 2.055 6.314 -3.667 1.00 97.44 92 LEU A N 1
ATOM 687 C CA . LEU A 1 92 ? 1.248 5.322 -2.954 1.00 97.44 92 LEU A CA 1
ATOM 688 C C . LEU A 1 92 ? 1.795 5.066 -1.547 1.00 97.44 92 LEU A C 1
ATOM 690 O O . LEU A 1 92 ? 1.020 5.079 -0.590 1.00 97.44 92 LEU A O 1
ATOM 694 N N . MET A 1 93 ? 3.114 4.901 -1.411 1.00 98.00 93 MET A N 1
ATOM 695 C CA . MET A 1 93 ? 3.789 4.767 -0.117 1.00 98.00 93 MET A CA 1
ATOM 696 C C . MET A 1 93 ? 3.540 5.984 0.770 1.00 98.00 93 MET A C 1
ATOM 698 O O . MET A 1 93 ? 3.113 5.826 1.913 1.00 98.00 93 MET A O 1
ATOM 702 N N . LYS A 1 94 ? 3.771 7.197 0.253 1.00 98.12 94 LYS A N 1
ATOM 703 C CA . LYS A 1 94 ? 3.561 8.430 1.017 1.00 98.12 94 LYS A CA 1
ATOM 704 C C . LYS A 1 94 ? 2.115 8.534 1.497 1.00 98.12 94 LYS A C 1
ATOM 706 O O . LYS A 1 94 ? 1.880 8.735 2.681 1.00 98.12 94 LYS A O 1
ATOM 711 N N . SER A 1 95 ? 1.147 8.314 0.609 1.00 98.06 95 SER A N 1
ATOM 712 C CA . SER A 1 95 ? -0.275 8.356 0.960 1.00 98.06 95 SER A CA 1
ATOM 713 C C . SER A 1 95 ? -0.673 7.277 1.977 1.00 98.06 95 SER A C 1
ATOM 715 O O . SER A 1 95 ? -1.519 7.527 2.836 1.00 98.06 95 SER A O 1
ATOM 717 N N . ALA A 1 96 ? -0.069 6.088 1.912 1.00 97.50 96 ALA A N 1
ATOM 718 C CA . ALA A 1 96 ? -0.290 5.030 2.892 1.00 97.50 96 ALA A CA 1
ATOM 719 C C . ALA A 1 96 ? 0.266 5.404 4.276 1.00 97.50 96 ALA A C 1
ATOM 721 O O . ALA A 1 96 ? -0.420 5.213 5.275 1.00 97.50 96 ALA A O 1
ATOM 722 N N . ILE A 1 97 ? 1.474 5.972 4.334 1.00 97.19 97 ILE A N 1
ATOM 723 C CA . ILE A 1 97 ? 2.103 6.442 5.576 1.00 97.19 97 ILE A CA 1
ATOM 724 C C . ILE A 1 97 ? 1.314 7.607 6.185 1.00 97.19 97 ILE A C 1
ATOM 726 O O . ILE A 1 97 ? 1.048 7.598 7.387 1.00 97.19 97 ILE A O 1
ATOM 730 N N . ASP A 1 98 ? 0.906 8.575 5.361 1.00 97.25 98 ASP A N 1
ATOM 731 C CA . ASP A 1 98 ? 0.128 9.739 5.793 1.00 97.25 98 ASP A CA 1
ATOM 732 C C . ASP A 1 98 ? -1.204 9.296 6.435 1.00 97.25 98 ASP A C 1
ATOM 734 O O . ASP A 1 98 ? -1.602 9.821 7.473 1.00 97.25 98 ASP A O 1
ATOM 738 N N . ALA A 1 99 ? -1.853 8.256 5.894 1.00 96.19 99 ALA A N 1
ATOM 739 C CA . ALA A 1 99 ? -3.089 7.699 6.452 1.00 96.19 99 ALA A CA 1
ATOM 740 C C . ALA A 1 99 ? -2.924 7.082 7.856 1.00 96.19 99 ALA A C 1
ATOM 742 O O . ALA A 1 99 ? -3.905 6.970 8.589 1.00 96.19 99 ALA A O 1
ATOM 743 N N . LEU A 1 100 ? -1.705 6.694 8.242 1.00 96.38 100 LEU A N 1
ATOM 744 C CA . LEU A 1 100 ? -1.409 6.113 9.553 1.00 96.38 100 LEU A CA 1
ATOM 745 C C . LEU A 1 100 ? -1.024 7.159 10.613 1.00 96.38 100 LEU A C 1
ATOM 747 O O . LEU A 1 100 ? -0.920 6.807 11.785 1.00 96.38 100 LEU A O 1
ATOM 751 N N . GLN A 1 101 ? -0.838 8.436 10.254 1.00 93.50 101 GLN A N 1
ATOM 752 C CA . GLN A 1 101 ? -0.444 9.490 11.206 1.00 93.50 101 GLN A CA 1
ATOM 753 C C . GLN A 1 101 ? -1.296 9.563 12.491 1.00 93.50 101 GLN A C 1
ATOM 755 O O . GLN A 1 101 ? -0.702 9.737 13.557 1.00 93.50 101 GLN A O 1
ATOM 760 N N . PRO A 1 102 ? -2.635 9.379 12.453 1.00 94.00 102 PRO A N 1
ATOM 761 C CA . PRO A 1 102 ? -3.464 9.441 13.660 1.00 94.00 102 PRO A CA 1
ATOM 762 C C . PRO A 1 102 ? -3.139 8.385 14.728 1.00 94.00 102 PRO A C 1
ATOM 764 O O . PRO A 1 102 ? -3.528 8.555 15.877 1.00 94.00 102 PRO A O 1
ATOM 767 N N . PHE A 1 103 ? -2.428 7.310 14.370 1.00 92.88 103 PHE A N 1
ATOM 768 C CA . PHE A 1 103 ? -2.075 6.205 15.271 1.00 92.88 103 PHE A CA 1
ATOM 769 C C . PHE A 1 103 ? -0.695 6.379 15.935 1.00 92.88 103 PHE A C 1
ATOM 771 O O . PHE A 1 103 ? -0.228 5.500 16.656 1.00 92.88 103 PHE A O 1
ATOM 778 N N . GLY A 1 104 ? -0.012 7.504 15.696 1.00 91.81 104 GLY A N 1
ATOM 779 C CA . GLY A 1 104 ? 1.227 7.853 16.392 1.00 91.81 104 GLY A CA 1
ATOM 780 C C . GLY A 1 104 ? 2.415 6.936 16.075 1.00 91.81 104 GLY A C 1
ATOM 781 O O . GLY A 1 104 ? 2.710 6.644 14.910 1.00 91.81 104 GLY A O 1
ATOM 782 N N . SER A 1 105 ? 3.155 6.548 17.117 1.00 92.44 105 SER A N 1
ATOM 783 C CA . SER A 1 105 ? 4.370 5.725 17.019 1.00 92.44 105 SER A CA 1
ATOM 784 C C . SER A 1 105 ? 4.093 4.222 16.941 1.00 92.44 105 SER A C 1
ATOM 786 O O . SER A 1 105 ? 4.951 3.482 16.470 1.00 92.44 105 SER A O 1
ATOM 788 N N . GLU A 1 106 ? 2.905 3.754 17.334 1.00 90.88 106 GLU A N 1
ATOM 789 C CA . GLU A 1 106 ? 2.555 2.321 17.318 1.00 90.88 106 GLU A CA 1
ATOM 790 C C . GLU A 1 106 ? 2.557 1.728 15.902 1.00 90.88 106 GLU A C 1
ATOM 792 O O . GLU A 1 106 ? 2.812 0.544 15.698 1.00 90.88 106 GLU A O 1
ATOM 797 N N . VAL A 1 107 ? 2.323 2.574 14.899 1.00 95.38 107 VAL A N 1
ATOM 798 C CA . VAL A 1 107 ? 2.319 2.213 13.476 1.00 95.38 107 VAL A CA 1
ATOM 799 C C . VAL A 1 107 ? 3.680 2.367 12.797 1.00 95.38 107 VAL A C 1
ATOM 801 O O . VAL A 1 107 ? 3.774 2.159 11.587 1.00 95.38 107 VAL A O 1
ATOM 804 N N . GLU A 1 108 ? 4.741 2.735 13.520 1.00 96.31 108 GLU A N 1
ATOM 805 C CA . GLU A 1 108 ? 6.064 2.928 12.914 1.00 96.31 108 GLU A CA 1
ATOM 806 C C . GLU A 1 108 ? 6.576 1.688 12.157 1.00 96.31 108 GLU A C 1
ATOM 808 O O . GLU A 1 108 ? 6.990 1.857 11.007 1.00 96.31 108 GLU A O 1
ATOM 813 N N . PRO A 1 109 ? 6.418 0.447 12.669 1.00 96.69 109 PRO A N 1
ATOM 814 C CA . PRO A 1 109 ? 6.794 -0.749 11.914 1.00 96.69 109 PRO A CA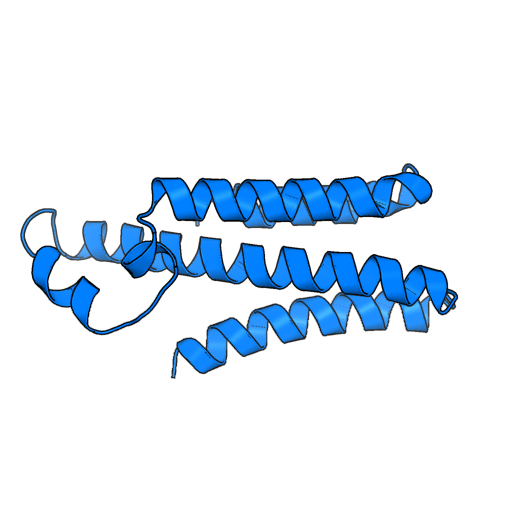 1
ATOM 815 C C . PRO A 1 109 ? 6.086 -0.862 10.554 1.00 96.69 109 PRO A C 1
ATOM 817 O O . PRO A 1 109 ? 6.677 -1.292 9.566 1.00 96.69 109 PRO A O 1
ATOM 820 N N . LEU A 1 110 ? 4.826 -0.420 10.449 1.00 96.81 110 LEU A N 1
ATOM 821 C CA . LEU A 1 110 ? 4.097 -0.417 9.175 1.00 96.81 110 LEU A CA 1
ATOM 822 C C . LEU A 1 110 ? 4.619 0.652 8.210 1.00 96.81 110 LEU A C 1
ATOM 824 O O . LEU A 1 110 ? 4.636 0.437 6.994 1.00 96.81 110 LEU A O 1
ATOM 828 N N . LYS A 1 111 ? 5.071 1.800 8.721 1.00 97.00 111 LYS A N 1
ATOM 829 C CA . LYS A 1 111 ? 5.713 2.822 7.885 1.00 97.00 111 LYS A CA 1
ATOM 830 C C . LYS A 1 111 ? 7.064 2.330 7.365 1.00 97.00 111 LYS A C 1
ATOM 832 O O . LYS A 1 111 ? 7.392 2.579 6.208 1.00 97.00 111 LYS A O 1
ATOM 837 N N . GLU A 1 112 ? 7.823 1.603 8.182 1.00 96.62 112 GLU A N 1
ATOM 838 C CA . GLU A 1 112 ? 9.084 0.978 7.772 1.00 96.62 112 GLU A CA 1
ATOM 839 C C . GLU A 1 112 ? 8.872 -0.086 6.696 1.00 96.62 112 GLU A C 1
ATOM 841 O O . GLU A 1 112 ? 9.554 -0.047 5.675 1.00 96.62 112 GLU A O 1
ATOM 846 N N . ILE A 1 113 ? 7.874 -0.960 6.857 1.00 95.75 113 ILE A N 1
ATOM 847 C CA . ILE A 1 113 ? 7.504 -1.950 5.833 1.00 95.75 113 ILE A CA 1
ATOM 848 C C . ILE A 1 113 ? 7.122 -1.262 4.516 1.00 95.75 113 ILE A C 1
ATOM 850 O O . ILE A 1 113 ? 7.569 -1.679 3.448 1.00 95.75 113 ILE A O 1
ATOM 854 N N . ALA A 1 114 ? 6.335 -0.184 4.575 1.00 96.38 114 ALA A N 1
ATOM 855 C CA . ALA A 1 114 ? 5.957 0.580 3.387 1.00 96.38 114 ALA A CA 1
ATOM 856 C C . ALA A 1 114 ? 7.182 1.158 2.657 1.00 96.38 114 ALA A C 1
ATOM 858 O O . ALA A 1 114 ? 7.270 1.058 1.433 1.00 96.38 114 ALA A O 1
ATOM 859 N N . ARG A 1 115 ? 8.141 1.721 3.407 1.00 96.88 115 ARG A N 1
ATOM 860 C CA . ARG A 1 115 ? 9.411 2.224 2.863 1.00 96.88 115 ARG A CA 1
ATOM 861 C C . ARG A 1 115 ? 10.248 1.105 2.259 1.00 96.88 115 ARG A C 1
ATOM 863 O O . ARG A 1 115 ? 10.704 1.241 1.130 1.00 96.88 115 ARG A O 1
ATOM 870 N N . PHE A 1 116 ? 10.399 -0.005 2.972 1.00 95.56 116 PHE A N 1
ATOM 871 C CA . PHE A 1 116 ? 11.152 -1.165 2.506 1.00 95.56 116 PHE A CA 1
ATOM 872 C C . PHE A 1 116 ? 10.612 -1.700 1.174 1.00 95.56 116 PHE A C 1
ATOM 874 O O . PHE A 1 116 ? 11.378 -1.917 0.243 1.00 95.56 116 PHE A O 1
ATOM 881 N N . ILE A 1 117 ? 9.289 -1.843 1.048 1.00 92.88 117 ILE A N 1
ATOM 882 C CA . ILE A 1 117 ? 8.652 -2.353 -0.175 1.00 92.88 117 ILE A CA 1
ATOM 883 C C . ILE A 1 117 ? 8.965 -1.488 -1.400 1.00 92.88 117 ILE A C 1
ATOM 885 O O . ILE A 1 117 ? 9.128 -2.031 -2.490 1.00 92.88 117 ILE A O 1
ATOM 889 N N . VAL A 1 118 ? 9.028 -0.163 -1.240 1.00 92.94 118 VAL A N 1
ATOM 890 C CA . VAL A 1 118 ? 9.225 0.767 -2.364 1.00 92.94 118 VAL A CA 1
ATOM 891 C C . VAL A 1 118 ? 10.692 1.064 -2.652 1.00 92.94 118 VAL A C 1
ATOM 893 O O . VAL A 1 118 ? 11.041 1.315 -3.803 1.00 92.94 118 VAL A O 1
ATOM 896 N N . LEU A 1 119 ? 11.547 1.025 -1.632 1.00 91.06 119 LEU A N 1
ATOM 897 C CA . LEU A 1 119 ? 12.969 1.346 -1.752 1.00 91.06 119 LEU A CA 1
ATOM 898 C C . LEU A 1 119 ? 13.858 0.116 -1.978 1.00 91.06 119 LEU A C 1
ATOM 900 O O . LEU A 1 119 ? 15.069 0.276 -2.096 1.00 91.06 119 LEU A O 1
ATOM 904 N N . ARG A 1 120 ? 13.295 -1.098 -2.024 1.00 88.38 120 ARG A N 1
ATOM 905 C CA . ARG A 1 120 ? 14.076 -2.311 -2.303 1.00 88.38 120 ARG A CA 1
ATOM 906 C C . ARG A 1 120 ? 14.675 -2.288 -3.711 1.00 88.38 120 ARG A C 1
ATOM 908 O O . ARG A 1 120 ? 14.031 -1.862 -4.669 1.00 88.38 120 ARG A O 1
ATOM 915 N N . GLU A 1 121 ? 15.887 -2.820 -3.816 1.00 73.81 121 GLU A N 1
ATOM 916 C CA . GLU A 1 121 ? 16.634 -2.964 -5.073 1.00 73.81 121 GLU A CA 1
ATOM 917 C C . GLU A 1 121 ? 16.630 -4.412 -5.599 1.00 73.81 121 GLU A C 1
ATOM 919 O O . GLU A 1 121 ? 17.077 -4.661 -6.715 1.00 73.81 121 GLU A O 1
ATOM 924 N N . SER A 1 122 ? 16.101 -5.362 -4.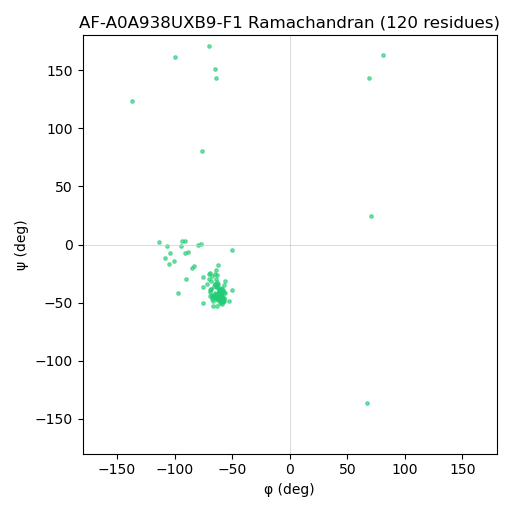814 1.00 62.69 122 SER A N 1
ATOM 925 C CA . SER A 1 122 ? 15.992 -6.793 -5.140 1.00 62.69 122 SER A CA 1
ATOM 926 C C . SER A 1 122 ? 14.812 -7.452 -4.431 1.00 62.69 122 SER A C 1
ATOM 928 O O . SER A 1 122 ? 14.595 -7.108 -3.243 1.00 62.69 122 SER A O 1
#

Foldseek 3Di:
DVVVVLVVQLVVQLVVQLVVCVVVVHDPVVSVLSSLLSNLLSVLLSLVVLLLVLVVVCVVVDVPPNPPVLPPDPHPCSVPNNVVSLVSSVVSLVVSVVSCVVVPCVCVVVNVVSCCSSVDND

Sequence (122 aa):
VEYIHTHKTGALILASVRTGVKLGGGSDETLKVFTGYGEKIGLAFQIVDDILNVEGKAELLGKSTGSDLFKKKATYPSLLGIEESRKRAGELMKSAIDALQPFGSEVEPLKEIARFIVLRES

Secondary structure (DSSP, 8-state):
-HHHHHHHHHHHHHHHHHHHHHHTT--HHHHHHHHHHHHHHHHHHHHHHHHHHHHHHHHHT-TTSGGGTGGG---HHHHH-HHHHHHHHHHHHHHHHHHTGGGTTTTHHHHHHHHHHHH---

Radius of gyration: 16.28 Å; Cα contacts (8 Å, |Δi|>4): 112; chains: 1; bounding box: 37×26×47 Å